Protein AF-A0A957Z2A0-F1 (afdb_monomer_lite)

Secondary structure (DSSP, 8-state):
--HHHHHHHHHHHHHHHHHHHHH--SHHHHHHHHHHHHHHHHHHHHHHHHTT--TTEETTEEHHHHHHHHHHHHHHHHHHS---

Radius of gyration: 13.02 Å; chains: 1; bounding box: 35×20×35 Å

pLDDT: mean 93.73, std 7.29, range [57.84, 98.62]

Sequence (84 aa):
MSPALLLGTLLCIAYASLFHLWRGRSVNDLALYLAASAVGFVLGQSFGALFNIPLFQMGDLHLFVATVGAWLALFATQFLRPIA

Foldseek 3Di:
DDPLVVVLLVLLLVLLVVLCVVPNDDPVSSVVLSVQLNVQLVVQLVVCQVVVPPPPDDPSGPPVSSNVRSVVSNVVVCVVVDDD

Structure (mmCIF, N/CA/C/O backbone):
data_AF-A0A957Z2A0-F1
#
_entry.id   AF-A0A957Z2A0-F1
#
loop_
_atom_site.group_PDB
_atom_site.id
_atom_site.type_symbol
_atom_site.label_atom_id
_atom_site.label_alt_id
_atom_site.label_comp_id
_atom_site.label_asym_id
_atom_site.label_entity_id
_atom_site.label_seq_id
_atom_site.pdbx_PDB_ins_code
_atom_site.Cartn_x
_atom_site.Cartn_y
_atom_site.Cartn_z
_atom_site.occupancy
_atom_site.B_iso_or_equiv
_atom_site.auth_seq_id
_atom_site.auth_comp_id
_atom_site.auth_asym_id
_atom_site.auth_atom_id
_atom_site.pdbx_PDB_model_num
ATOM 1 N N . MET A 1 1 ? 17.742 7.091 -0.020 1.00 74.12 1 MET A N 1
ATOM 2 C CA . MET A 1 1 ? 16.426 6.435 -0.210 1.00 74.12 1 MET A CA 1
ATOM 3 C C . MET A 1 1 ? 16.084 6.570 -1.683 1.00 74.12 1 MET A C 1
ATOM 5 O O . MET A 1 1 ? 16.234 7.676 -2.190 1.00 74.12 1 MET A O 1
ATOM 9 N N . SER A 1 2 ? 15.724 5.496 -2.391 1.00 91.62 2 SER A N 1
ATOM 10 C CA . SER A 1 2 ? 15.338 5.632 -3.803 1.00 91.62 2 SER A CA 1
ATOM 11 C C . SER A 1 2 ? 13.964 6.317 -3.916 1.00 91.62 2 SER A C 1
ATOM 13 O O . SER A 1 2 ? 13.125 6.122 -3.029 1.00 91.62 2 SER A O 1
ATOM 15 N N . PRO A 1 3 ? 13.694 7.095 -4.984 1.00 91.94 3 PRO A N 1
ATOM 16 C CA . PRO A 1 3 ? 12.375 7.693 -5.208 1.00 91.94 3 PRO A CA 1
ATOM 17 C C . PRO A 1 3 ? 11.239 6.659 -5.218 1.00 91.94 3 PRO A C 1
ATOM 19 O O . PRO A 1 3 ? 10.171 6.915 -4.670 1.00 91.94 3 PRO A O 1
ATOM 22 N N . ALA A 1 4 ? 11.496 5.463 -5.760 1.00 91.69 4 ALA A N 1
ATOM 23 C CA . ALA A 1 4 ? 10.544 4.354 -5.770 1.00 91.69 4 ALA A CA 1
ATOM 24 C C . ALA A 1 4 ? 10.192 3.865 -4.356 1.00 91.69 4 ALA A C 1
ATOM 26 O O . ALA A 1 4 ? 9.020 3.648 -4.058 1.00 91.69 4 ALA A O 1
ATOM 27 N N . LEU A 1 5 ? 11.184 3.740 -3.465 1.00 92.00 5 LEU A N 1
ATOM 28 C CA . LEU A 1 5 ? 10.946 3.327 -2.081 1.00 92.00 5 LEU A CA 1
ATOM 29 C C . LEU A 1 5 ? 10.162 4.393 -1.307 1.00 92.00 5 LEU A C 1
ATOM 31 O O . LEU A 1 5 ? 9.261 4.050 -0.543 1.00 92.00 5 LEU A O 1
ATOM 35 N N . LEU A 1 6 ? 10.475 5.676 -1.527 1.00 95.38 6 LEU A N 1
ATOM 36 C CA . LEU A 1 6 ? 9.728 6.783 -0.928 1.00 95.38 6 LEU A CA 1
ATOM 37 C C . LEU A 1 6 ? 8.265 6.765 -1.387 1.00 95.38 6 LEU A C 1
ATOM 39 O O . LEU A 1 6 ? 7.369 6.770 -0.547 1.00 95.38 6 LEU A O 1
ATOM 43 N N . LEU A 1 7 ? 8.025 6.687 -2.699 1.00 95.19 7 LEU A N 1
ATOM 44 C CA . LEU A 1 7 ? 6.675 6.631 -3.257 1.00 95.19 7 LEU A CA 1
ATOM 45 C C . LEU A 1 7 ? 5.908 5.401 -2.753 1.00 95.19 7 LEU A C 1
ATOM 47 O O . LEU A 1 7 ? 4.791 5.547 -2.268 1.00 95.19 7 LEU A O 1
ATOM 51 N N . GLY A 1 8 ? 6.511 4.210 -2.793 1.00 96.12 8 GLY A N 1
ATOM 52 C CA . GLY A 1 8 ? 5.890 2.983 -2.285 1.00 96.12 8 GLY A CA 1
ATOM 53 C C . GLY A 1 8 ? 5.524 3.077 -0.801 1.00 96.12 8 GLY A C 1
ATOM 54 O O . GLY A 1 8 ? 4.422 2.694 -0.409 1.00 96.12 8 GLY A O 1
ATOM 55 N N . THR A 1 9 ? 6.400 3.669 0.016 1.00 96.94 9 THR A N 1
ATOM 56 C CA . THR A 1 9 ? 6.134 3.901 1.445 1.00 96.94 9 THR A CA 1
ATOM 57 C C . THR A 1 9 ? 4.968 4.871 1.646 1.00 96.94 9 THR A C 1
ATOM 59 O O . THR A 1 9 ? 4.054 4.578 2.417 1.00 96.94 9 THR A O 1
ATOM 62 N N . LEU A 1 10 ? 4.956 5.998 0.924 1.00 97.94 10 LEU A N 1
ATOM 63 C CA . LEU A 1 10 ? 3.865 6.976 0.985 1.00 97.94 10 LEU A CA 1
ATOM 64 C C . LEU A 1 10 ? 2.529 6.365 0.556 1.00 97.94 10 LEU A C 1
ATOM 66 O O . LEU A 1 10 ? 1.511 6.631 1.189 1.00 97.94 10 LEU A O 1
ATOM 70 N N . LEU A 1 11 ? 2.532 5.515 -0.471 1.00 98.12 11 LEU A N 1
ATOM 71 C CA . LEU A 1 11 ? 1.336 4.809 -0.923 1.00 98.12 11 LEU A CA 1
ATOM 72 C C . LEU A 1 11 ? 0.838 3.807 0.115 1.00 98.12 11 LEU A C 1
ATOM 74 O O . LEU A 1 11 ? -0.358 3.783 0.385 1.00 98.12 11 LEU A O 1
ATOM 78 N N . CYS A 1 12 ? 1.725 3.037 0.750 1.00 98.44 12 CYS A N 1
ATOM 79 C CA . CYS A 1 12 ? 1.330 2.133 1.833 1.00 98.44 12 CYS A CA 1
ATOM 80 C C . CYS A 1 12 ? 0.670 2.896 2.988 1.00 98.44 12 CYS A C 1
ATOM 82 O O . CYS A 1 12 ? -0.378 2.485 3.486 1.00 98.44 1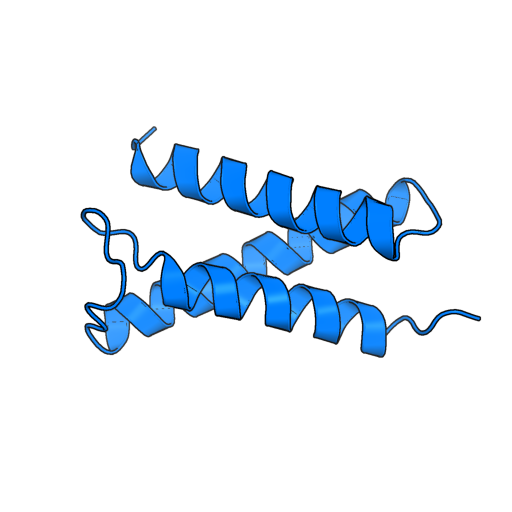2 CYS A O 1
ATOM 84 N N . ILE A 1 13 ? 1.248 4.036 3.379 1.00 98.44 13 ILE A N 1
ATOM 85 C CA . ILE A 1 13 ? 0.675 4.902 4.415 1.00 98.44 13 ILE A CA 1
ATOM 86 C C . ILE A 1 13 ? -0.678 5.455 3.964 1.00 98.44 13 ILE A C 1
ATOM 88 O O . ILE A 1 13 ? -1.642 5.385 4.725 1.00 98.44 13 ILE A O 1
ATOM 92 N N . ALA A 1 14 ? -0.773 5.971 2.739 1.00 98.56 14 ALA A N 1
ATOM 93 C CA . ALA A 1 14 ? -2.008 6.521 2.194 1.00 98.56 14 ALA A CA 1
ATOM 94 C C . ALA A 1 14 ? -3.123 5.467 2.133 1.00 98.56 14 ALA A C 1
ATOM 96 O O . ALA A 1 14 ? -4.221 5.724 2.618 1.00 98.56 14 ALA A O 1
ATOM 97 N N . TYR A 1 15 ? -2.852 4.271 1.605 1.00 98.50 15 TYR A N 1
ATOM 98 C CA . TYR A 1 15 ? -3.837 3.192 1.506 1.00 98.50 15 TYR A CA 1
ATOM 99 C C . TYR A 1 15 ? -4.289 2.700 2.877 1.00 98.50 15 TYR A C 1
ATOM 101 O O . TYR A 1 15 ? -5.492 2.623 3.121 1.00 98.50 15 TYR A O 1
ATOM 109 N N . ALA A 1 16 ? -3.356 2.439 3.797 1.00 98.06 16 ALA A N 1
ATOM 110 C CA . ALA A 1 16 ? -3.694 2.047 5.162 1.00 98.06 16 ALA A CA 1
ATOM 111 C C . ALA A 1 16 ? -4.511 3.125 5.884 1.00 98.06 16 ALA A C 1
ATOM 113 O O . ALA A 1 16 ? -5.481 2.801 6.562 1.00 98.06 16 ALA A O 1
ATOM 114 N N . SER A 1 17 ? -4.158 4.402 5.710 1.00 97.94 17 SER A N 1
ATOM 115 C CA . SER A 1 17 ? -4.867 5.525 6.335 1.00 97.94 17 SER A CA 1
ATOM 116 C C . SER A 1 17 ? -6.267 5.700 5.750 1.00 97.94 17 SER A C 1
ATOM 118 O O . SER A 1 17 ? -7.224 5.844 6.502 1.00 97.94 17 SER A O 1
ATOM 120 N N . LEU A 1 18 ? -6.417 5.626 4.424 1.00 98.06 18 LEU A N 1
ATOM 121 C CA . LEU A 1 18 ? -7.720 5.664 3.752 1.00 98.06 18 LEU A CA 1
ATOM 122 C C . LEU A 1 18 ? -8.609 4.500 4.197 1.00 98.06 18 LEU A C 1
ATOM 124 O O . LEU A 1 18 ? -9.784 4.694 4.504 1.00 98.06 18 LEU A O 1
ATOM 128 N N . PHE A 1 19 ? -8.044 3.296 4.280 1.00 96.75 19 PHE A N 1
ATOM 129 C CA . PHE A 1 19 ? -8.769 2.123 4.749 1.00 96.75 19 PHE A CA 1
ATOM 130 C C . PHE A 1 19 ? -9.146 2.242 6.229 1.00 96.75 19 PHE A C 1
ATOM 132 O O . PHE A 1 19 ? -10.272 1.924 6.604 1.00 96.75 19 PHE A O 1
ATOM 139 N N . HIS A 1 20 ? -8.241 2.764 7.059 1.00 95.88 20 HIS A N 1
ATOM 140 C CA . HIS A 1 20 ? -8.497 3.042 8.467 1.00 95.88 20 HIS A CA 1
ATOM 141 C C . HIS A 1 20 ? -9.620 4.070 8.652 1.00 95.88 20 HIS A C 1
ATOM 143 O O . HIS A 1 20 ? -10.514 3.841 9.457 1.00 95.88 20 HIS A O 1
ATOM 149 N N . LEU A 1 21 ? -9.640 5.154 7.872 1.00 95.81 21 LEU A N 1
ATOM 150 C CA . LEU A 1 21 ? -10.728 6.139 7.910 1.00 95.81 21 LEU A CA 1
ATOM 151 C C . LEU A 1 21 ? -12.075 5.540 7.489 1.00 95.81 21 LEU A C 1
ATOM 153 O O . LEU A 1 21 ? -13.118 5.966 7.975 1.00 95.81 21 LEU A O 1
ATOM 157 N N . TRP A 1 22 ? -12.062 4.554 6.590 1.00 94.81 22 TRP A N 1
ATOM 158 C CA . TRP A 1 22 ? -13.283 3.919 6.104 1.00 94.81 22 TRP A CA 1
ATOM 159 C C . TRP A 1 22 ? -13.802 2.789 7.009 1.00 94.81 22 TRP A C 1
ATOM 161 O O . TRP A 1 22 ? -15.014 2.605 7.127 1.00 94.81 22 TRP A O 1
ATOM 171 N N . ARG A 1 23 ? -12.911 1.996 7.619 1.00 92.56 23 ARG A N 1
ATOM 172 C CA . ARG A 1 23 ? -13.254 0.738 8.321 1.00 92.56 23 ARG A CA 1
ATOM 173 C C . ARG A 1 23 ? -12.644 0.581 9.714 1.00 92.56 23 ARG A C 1
ATOM 175 O O . ARG A 1 23 ? -13.038 -0.339 10.431 1.00 92.56 23 ARG A O 1
ATOM 182 N N . GLY A 1 24 ? -11.684 1.422 10.080 1.00 87.31 24 GLY A N 1
ATOM 183 C CA . GLY A 1 24 ? -10.980 1.361 11.355 1.00 87.31 24 GLY A CA 1
ATOM 184 C C . GLY A 1 24 ? -11.848 1.772 12.537 1.00 87.31 24 GLY A C 1
ATOM 185 O O . GLY A 1 24 ? -12.781 2.563 12.403 1.00 87.31 24 GLY A O 1
ATOM 186 N N . ARG A 1 25 ? -11.541 1.215 13.710 1.00 88.06 25 ARG A N 1
ATOM 187 C CA . ARG A 1 25 ? -12.330 1.398 14.940 1.00 88.06 25 ARG A CA 1
ATOM 188 C C . ARG A 1 25 ? -11.510 1.995 16.074 1.00 88.06 25 ARG A C 1
ATOM 190 O O . ARG A 1 25 ? -12.048 2.673 16.942 1.00 88.06 25 ARG A O 1
ATOM 197 N N . SER A 1 26 ? -10.214 1.7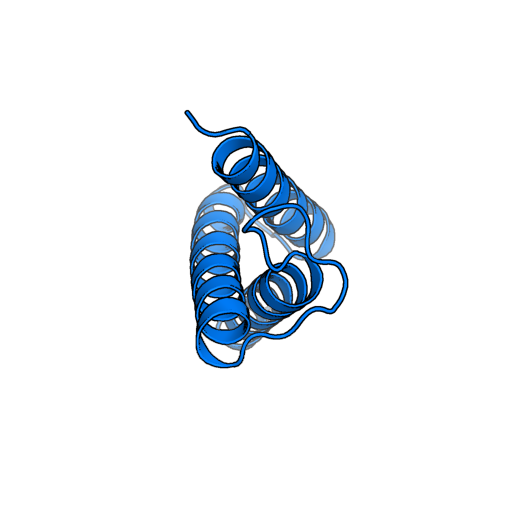13 16.085 1.00 89.69 26 SER A N 1
ATOM 198 C CA . SER A 1 26 ? -9.270 2.153 17.103 1.00 89.69 26 SER A CA 1
ATOM 199 C C . SER A 1 26 ? -7.946 2.555 16.471 1.00 89.69 26 SER A C 1
ATOM 201 O O . SER A 1 26 ? -7.561 2.022 15.435 1.00 89.69 26 SER A O 1
ATOM 203 N N . VAL A 1 27 ? -7.188 3.431 17.130 1.00 88.94 27 VAL A N 1
ATOM 204 C CA . VAL A 1 27 ? -5.850 3.841 16.660 1.00 88.94 27 VAL A CA 1
ATOM 205 C C . VAL A 1 27 ? -4.920 2.635 16.449 1.00 88.94 27 VAL A C 1
ATOM 207 O O . VAL A 1 27 ? -4.081 2.648 15.552 1.00 88.94 27 VAL A O 1
ATOM 210 N N . ASN A 1 28 ? -5.111 1.550 17.206 1.00 89.62 28 ASN A N 1
ATOM 211 C CA . ASN A 1 28 ? -4.347 0.311 17.047 1.00 89.62 28 ASN A CA 1
ATOM 212 C C . ASN A 1 28 ? -4.598 -0.380 15.695 1.00 89.62 28 ASN A C 1
ATOM 214 O O . ASN A 1 28 ? -3.707 -1.062 15.185 1.00 89.62 28 ASN A O 1
ATOM 218 N N . ASP A 1 29 ? -5.769 -0.180 15.084 1.00 92.50 29 ASP A N 1
ATOM 219 C CA . ASP A 1 29 ? -6.073 -0.733 13.762 1.00 92.50 29 ASP A CA 1
ATOM 220 C C . ASP A 1 29 ? -5.226 -0.069 12.675 1.00 92.50 29 ASP A C 1
ATOM 222 O O . ASP A 1 29 ? -4.898 -0.712 11.683 1.00 92.50 29 ASP A O 1
ATOM 226 N N . LEU A 1 30 ? -4.812 1.191 12.867 1.00 94.75 30 LEU A N 1
ATOM 227 C CA . LEU A 1 30 ? -3.949 1.877 11.908 1.00 94.75 30 LEU A CA 1
ATOM 228 C C . LEU A 1 30 ? -2.600 1.163 11.773 1.00 94.75 30 LEU A C 1
ATOM 230 O O . LEU A 1 30 ? -2.140 0.940 10.657 1.00 94.75 30 LEU A O 1
ATOM 234 N N . ALA A 1 31 ? -1.988 0.759 12.889 1.00 95.44 31 ALA A N 1
ATOM 235 C CA . ALA A 1 31 ? -0.725 0.022 12.865 1.00 95.44 31 ALA A CA 1
ATOM 236 C C . ALA A 1 31 ? -0.874 -1.332 12.151 1.00 95.44 31 ALA A C 1
ATOM 238 O O . ALA A 1 31 ? -0.023 -1.711 11.344 1.00 95.44 31 ALA A O 1
ATOM 239 N N . LEU A 1 32 ? -1.985 -2.033 12.399 1.00 95.31 32 LEU A N 1
ATOM 240 C CA . LEU A 1 32 ? -2.294 -3.295 11.732 1.00 95.31 32 LEU A CA 1
ATOM 241 C C . LEU A 1 32 ? -2.493 -3.106 10.220 1.00 95.31 32 LEU A C 1
ATOM 243 O O . LEU A 1 32 ? -1.924 -3.857 9.429 1.00 95.31 32 LEU A O 1
ATOM 247 N N . TYR A 1 33 ? -3.256 -2.094 9.805 1.00 96.75 33 TYR A N 1
ATOM 248 C CA . TYR A 1 33 ? -3.483 -1.802 8.390 1.00 96.75 33 TYR A CA 1
ATOM 249 C C . TYR A 1 33 ? -2.223 -1.2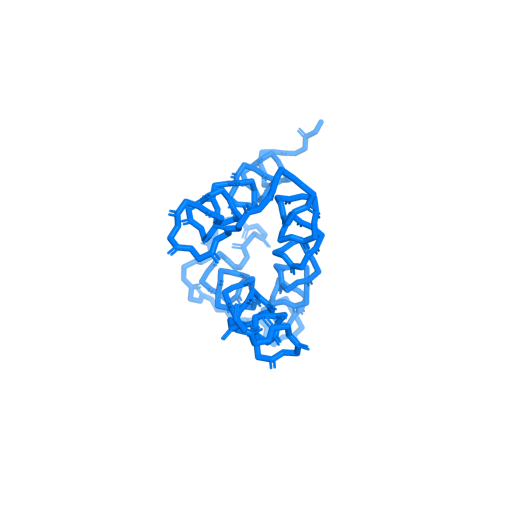94 7.685 1.00 96.75 33 TYR A C 1
ATOM 251 O O . TYR A 1 33 ? -2.008 -1.638 6.526 1.00 96.75 33 TYR A O 1
ATOM 259 N N . LEU A 1 34 ? -1.351 -0.545 8.366 1.00 97.88 34 LEU A N 1
ATOM 260 C CA . LEU A 1 34 ? -0.039 -0.164 7.833 1.00 97.88 34 LEU A CA 1
ATOM 261 C C . LEU A 1 34 ? 0.811 -1.400 7.538 1.00 97.88 34 LEU A C 1
ATOM 263 O O . LEU A 1 34 ? 1.347 -1.524 6.436 1.00 97.88 34 LEU A O 1
ATOM 267 N N . ALA A 1 35 ? 0.883 -2.337 8.488 1.00 97.56 35 ALA A N 1
ATOM 268 C CA . ALA A 1 35 ? 1.601 -3.592 8.298 1.00 97.56 35 ALA A CA 1
ATOM 269 C C . ALA A 1 35 ? 0.995 -4.421 7.154 1.00 97.56 35 ALA A C 1
ATOM 271 O O . ALA A 1 35 ? 1.720 -4.870 6.267 1.00 97.56 35 ALA A O 1
ATOM 272 N N . ALA A 1 36 ? -0.332 -4.570 7.124 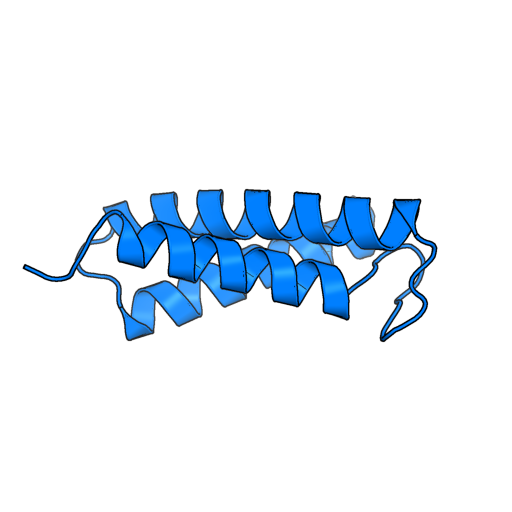1.00 97.94 36 ALA A N 1
ATOM 273 C CA . ALA A 1 36 ? -1.030 -5.310 6.076 1.00 97.94 36 ALA A CA 1
ATOM 274 C C . ALA A 1 36 ? -0.826 -4.688 4.686 1.00 97.94 36 ALA A C 1
ATOM 276 O O . ALA A 1 36 ? -0.483 -5.398 3.741 1.00 97.94 36 ALA A O 1
ATOM 277 N N . SER A 1 37 ? -0.971 -3.364 4.564 1.00 98.56 37 SER A N 1
ATOM 278 C CA . SER A 1 37 ? -0.730 -2.649 3.311 1.00 98.56 37 SER A CA 1
ATOM 279 C C . SER A 1 37 ? 0.712 -2.820 2.846 1.00 98.56 37 SER A C 1
ATOM 281 O O . SER A 1 37 ? 0.924 -3.060 1.662 1.00 98.56 37 SER A O 1
ATOM 283 N N . ALA A 1 38 ? 1.697 -2.719 3.744 1.00 98.50 38 ALA A N 1
ATOM 284 C CA . ALA A 1 38 ? 3.103 -2.894 3.392 1.00 98.50 38 ALA A CA 1
ATOM 285 C C . ALA A 1 38 ? 3.396 -4.321 2.904 1.00 98.50 38 ALA A C 1
ATOM 287 O O . ALA A 1 38 ? 4.021 -4.495 1.858 1.00 98.50 38 ALA A O 1
ATOM 288 N N . VAL A 1 39 ? 2.898 -5.342 3.611 1.00 98.44 39 VAL A N 1
ATOM 289 C CA . VAL A 1 39 ? 3.054 -6.751 3.211 1.00 98.44 39 VAL A CA 1
ATOM 290 C C . VAL A 1 39 ? 2.409 -7.001 1.848 1.00 98.44 39 VAL A C 1
ATOM 292 O O . VAL A 1 39 ? 3.063 -7.531 0.951 1.00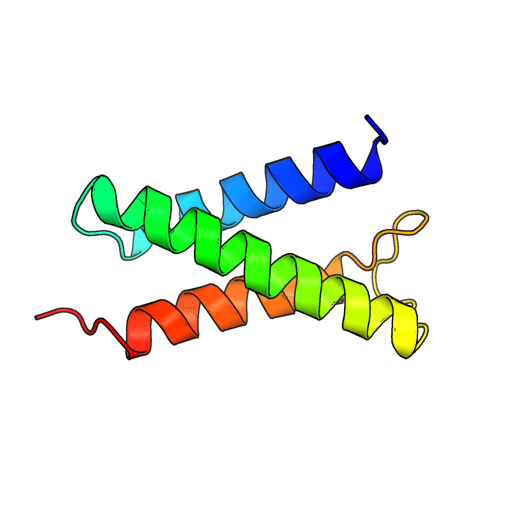 98.44 39 VAL A O 1
ATOM 295 N N . GLY A 1 40 ? 1.158 -6.578 1.660 1.00 98.44 40 GLY A N 1
ATOM 296 C CA . GLY A 1 40 ? 0.461 -6.727 0.384 1.00 98.44 40 GLY A CA 1
ATOM 297 C C . GLY A 1 40 ? 1.159 -5.995 -0.763 1.00 98.44 40 GLY A C 1
ATOM 298 O O . GLY A 1 40 ? 1.283 -6.546 -1.856 1.00 98.44 40 GLY A O 1
ATOM 299 N N . PHE A 1 41 ? 1.671 -4.787 -0.508 1.00 98.56 41 PHE A N 1
ATOM 300 C CA . PHE A 1 41 ? 2.404 -4.001 -1.498 1.00 98.56 41 PHE A CA 1
ATOM 301 C C . PHE A 1 41 ? 3.699 -4.687 -1.924 1.00 98.56 41 PHE A C 1
ATOM 303 O O . PHE A 1 41 ? 3.961 -4.802 -3.119 1.00 98.56 41 PHE A O 1
ATOM 310 N N . VAL A 1 42 ? 4.494 -5.178 -0.967 1.00 98.25 42 VAL A N 1
ATOM 311 C CA . VAL A 1 42 ? 5.741 -5.903 -1.254 1.00 98.25 42 VAL A CA 1
ATOM 312 C C . VAL A 1 42 ? 5.455 -7.172 -2.051 1.00 98.25 42 VAL A C 1
ATOM 314 O O . VAL A 1 42 ? 6.113 -7.405 -3.060 1.00 98.25 42 VAL A O 1
ATOM 317 N N . LEU A 1 43 ? 4.441 -7.954 -1.667 1.00 98.38 43 LEU A N 1
ATOM 318 C CA . LEU A 1 43 ? 4.058 -9.159 -2.410 1.00 98.38 43 LEU A CA 1
ATOM 319 C C . LEU A 1 43 ? 3.614 -8.833 -3.842 1.00 98.38 43 LEU A C 1
ATOM 321 O O . LEU A 1 43 ? 4.056 -9.491 -4.783 1.00 98.38 43 LEU A O 1
ATOM 325 N N . GLY A 1 44 ? 2.790 -7.798 -4.025 1.00 97.94 44 GLY A N 1
ATOM 326 C CA . GLY A 1 44 ? 2.365 -7.349 -5.352 1.00 97.94 44 GLY A CA 1
ATOM 327 C C . GLY A 1 44 ? 3.527 -6.819 -6.198 1.00 97.94 44 GLY A C 1
ATOM 328 O O . GLY A 1 44 ? 3.641 -7.161 -7.373 1.00 97.94 44 GLY A O 1
ATOM 329 N N . GLN A 1 45 ? 4.439 -6.052 -5.599 1.00 97.50 45 GLN A N 1
ATOM 330 C CA . GLN A 1 45 ? 5.654 -5.566 -6.252 1.00 97.50 45 GLN A CA 1
ATOM 331 C C . GLN A 1 45 ? 6.558 -6.726 -6.693 1.00 97.50 45 GLN A C 1
ATOM 333 O O . GLN A 1 45 ? 7.015 -6.747 -7.835 1.00 97.50 45 GLN A O 1
ATOM 338 N N . SER A 1 46 ? 6.797 -7.708 -5.817 1.00 97.56 46 SER A N 1
ATOM 339 C CA . SER A 1 46 ? 7.589 -8.900 -6.136 1.00 97.56 46 SER A CA 1
ATOM 340 C C . SER A 1 46 ? 6.938 -9.743 -7.230 1.00 97.56 46 SER A C 1
ATOM 342 O O . SER A 1 46 ? 7.639 -10.234 -8.110 1.00 97.56 46 SER A O 1
ATOM 344 N N . PHE A 1 47 ? 5.610 -9.876 -7.217 1.00 97.81 47 PHE A N 1
ATOM 345 C CA . PHE A 1 47 ? 4.870 -10.549 -8.282 1.00 97.81 47 PHE A CA 1
ATOM 346 C C . PHE A 1 47 ? 5.024 -9.807 -9.617 1.00 97.81 47 PHE A C 1
ATOM 348 O O . PHE A 1 47 ? 5.374 -10.416 -10.625 1.00 97.81 47 PHE A O 1
ATOM 355 N N . GLY A 1 48 ? 4.842 -8.484 -9.624 1.00 96.81 48 GLY A N 1
ATOM 356 C CA . GLY A 1 48 ? 5.051 -7.656 -10.813 1.00 96.81 48 GLY A CA 1
ATOM 357 C C . GLY A 1 48 ? 6.453 -7.815 -11.402 1.00 96.81 48 GLY A C 1
ATOM 358 O O . GLY A 1 48 ? 6.578 -8.013 -12.610 1.00 96.81 48 GLY A O 1
ATOM 359 N N . ALA A 1 49 ? 7.477 -7.825 -10.545 1.00 95.81 49 ALA A N 1
ATOM 360 C CA . ALA A 1 49 ? 8.869 -8.009 -10.948 1.00 95.81 49 ALA A CA 1
ATOM 361 C C . ALA A 1 49 ? 9.146 -9.421 -11.488 1.00 95.81 49 ALA A C 1
ATOM 363 O O . ALA A 1 49 ? 9.772 -9.568 -12.534 1.00 95.81 49 ALA A O 1
ATOM 364 N N . LEU A 1 50 ? 8.647 -10.464 -10.817 1.00 97.44 50 LEU A N 1
ATOM 365 C CA . LEU A 1 50 ? 8.876 -11.854 -11.222 1.00 97.44 50 LEU A CA 1
ATOM 366 C C . LEU A 1 50 ? 8.239 -12.174 -12.582 1.00 97.44 50 LEU A C 1
ATOM 368 O O . LEU A 1 50 ? 8.829 -12.884 -13.394 1.00 97.44 50 LEU A O 1
ATOM 372 N N . PHE A 1 51 ? 7.046 -11.635 -12.834 1.00 96.50 51 PHE A N 1
ATOM 373 C CA . PHE A 1 51 ? 6.295 -11.860 -14.070 1.00 96.50 51 PHE A CA 1
ATOM 374 C C . PHE A 1 51 ? 6.496 -10.752 -15.117 1.00 96.50 51 PHE A C 1
ATOM 376 O O . PHE A 1 51 ? 5.844 -10.788 -16.159 1.00 96.50 51 PHE A O 1
ATOM 383 N N . ASN A 1 52 ? 7.393 -9.789 -14.865 1.00 93.81 52 ASN A N 1
ATOM 384 C CA . ASN A 1 52 ? 7.665 -8.633 -15.728 1.00 93.81 52 ASN A CA 1
ATOM 385 C C . ASN A 1 52 ? 6.390 -7.914 -16.200 1.00 93.81 52 ASN A C 1
ATOM 387 O O . ASN A 1 52 ? 6.231 -7.618 -17.382 1.00 93.81 52 ASN A O 1
ATOM 391 N N . ILE A 1 53 ? 5.453 -7.659 -15.286 1.00 93.94 53 ILE A N 1
ATOM 392 C CA . ILE A 1 53 ? 4.158 -7.056 -15.623 1.00 93.94 53 ILE A CA 1
ATOM 393 C C . ILE A 1 53 ? 4.359 -5.552 -15.875 1.00 93.94 53 ILE A C 1
ATOM 395 O O . ILE A 1 53 ? 4.605 -4.821 -14.913 1.00 93.94 53 ILE A O 1
ATOM 399 N N . PRO A 1 54 ? 4.195 -5.047 -17.115 1.00 90.88 54 PRO A N 1
ATOM 400 C CA . PRO A 1 54 ? 4.538 -3.660 -17.450 1.00 90.88 54 PRO A CA 1
ATOM 401 C C . PRO A 1 54 ? 3.428 -2.652 -17.101 1.00 90.88 54 PRO A C 1
ATOM 403 O O . PRO A 1 54 ? 3.536 -1.459 -17.384 1.00 90.88 54 PRO A O 1
ATOM 406 N N . LEU A 1 55 ? 2.316 -3.117 -16.524 1.00 91.94 55 LEU A N 1
ATOM 407 C CA . LEU A 1 55 ? 1.121 -2.308 -16.304 1.00 91.94 55 LEU A CA 1
ATOM 408 C C . LEU A 1 55 ? 1.356 -1.241 -15.220 1.00 91.94 55 LEU A C 1
ATOM 410 O O . LEU A 1 55 ? 1.566 -1.568 -14.053 1.00 91.94 55 LEU A O 1
ATOM 414 N N . PHE A 1 56 ? 1.290 0.036 -15.619 1.00 88.81 56 PHE A N 1
ATOM 415 C CA . PHE A 1 56 ? 1.629 1.208 -14.794 1.00 88.81 56 PHE A CA 1
ATOM 416 C C . PHE A 1 56 ? 2.968 1.063 -14.058 1.00 88.81 56 PHE A C 1
ATOM 418 O O . PHE A 1 56 ? 3.075 1.325 -12.863 1.00 88.81 56 PHE A O 1
ATOM 425 N N . GLN A 1 57 ? 4.005 0.637 -14.769 1.00 89.69 57 GLN A N 1
ATOM 426 C CA . GLN A 1 57 ? 5.345 0.577 -14.211 1.00 89.69 57 GLN A CA 1
ATOM 427 C C . GLN A 1 57 ? 5.999 1.974 -14.203 1.00 89.69 57 GLN A C 1
ATOM 429 O O . GLN A 1 57 ? 6.017 2.668 -15.219 1.00 89.69 57 GLN A O 1
ATOM 434 N N . MET A 1 58 ? 6.538 2.395 -13.057 1.00 88.06 58 MET A N 1
ATOM 435 C CA . MET A 1 58 ? 7.317 3.632 -12.908 1.00 88.06 58 MET A CA 1
ATOM 436 C C . MET A 1 58 ? 8.744 3.292 -12.479 1.00 88.06 58 MET A C 1
ATOM 438 O O . MET A 1 58 ? 9.002 3.019 -11.305 1.00 88.06 58 MET A O 1
ATOM 442 N N . GLY A 1 59 ? 9.676 3.299 -13.435 1.00 88.38 59 GLY A N 1
ATOM 443 C CA . GLY A 1 59 ? 11.017 2.753 -13.214 1.00 88.38 59 GLY A CA 1
ATOM 444 C C . GLY A 1 59 ? 10.921 1.272 -12.848 1.00 88.38 59 GLY A C 1
ATOM 445 O O . GLY A 1 59 ? 10.315 0.497 -13.580 1.00 88.38 59 GLY A O 1
ATOM 446 N N . ASP A 1 60 ? 11.438 0.896 -11.683 1.00 89.62 60 ASP A N 1
ATOM 447 C CA . ASP A 1 60 ? 11.353 -0.483 -11.183 1.00 89.62 60 ASP A CA 1
ATOM 448 C C . ASP A 1 60 ? 10.077 -0.755 -10.367 1.00 89.62 60 ASP A C 1
ATOM 450 O O . ASP A 1 60 ? 9.860 -1.867 -9.889 1.00 89.62 60 ASP A O 1
ATOM 454 N N . LEU A 1 61 ? 9.224 0.252 -10.154 1.00 93.88 61 LEU A N 1
ATOM 455 C CA . LEU A 1 61 ? 8.020 0.119 -9.338 1.00 93.88 61 LEU A CA 1
ATOM 456 C C . LEU A 1 61 ? 6.841 -0.376 -10.186 1.00 93.88 61 LEU A C 1
ATOM 458 O O . LEU A 1 61 ? 6.318 0.364 -11.020 1.00 93.88 61 LEU A O 1
ATOM 462 N N . HIS A 1 62 ? 6.370 -1.594 -9.926 1.00 96.62 62 HIS A N 1
ATOM 463 C CA . HIS A 1 62 ? 5.172 -2.191 -10.522 1.00 96.62 62 HIS A CA 1
ATOM 464 C C . HIS A 1 62 ? 3.918 -1.681 -9.800 1.00 96.62 62 HIS A C 1
ATOM 466 O O . HIS A 1 62 ? 3.238 -2.421 -9.083 1.00 96.62 62 HIS A O 1
ATOM 472 N N . LEU A 1 63 ? 3.632 -0.387 -9.978 1.00 95.88 63 LEU A N 1
ATOM 473 C CA . LEU A 1 63 ? 2.667 0.368 -9.179 1.00 95.88 63 LEU A CA 1
ATOM 474 C C . LEU A 1 63 ? 1.290 -0.295 -9.131 1.00 95.88 63 LEU A C 1
ATOM 476 O O . LEU A 1 63 ? 0.749 -0.485 -8.048 1.00 95.88 63 LEU A O 1
ATOM 480 N N . PHE A 1 64 ? 0.736 -0.686 -10.281 1.00 96.19 64 PHE A N 1
ATOM 481 C CA . PHE A 1 64 ? -0.607 -1.267 -10.331 1.00 96.19 64 PHE A CA 1
ATOM 482 C C . PHE A 1 64 ? -0.714 -2.552 -9.507 1.00 96.19 64 PHE A C 1
ATOM 484 O O . PHE A 1 64 ? -1.600 -2.684 -8.664 1.00 96.19 64 PHE A O 1
ATOM 491 N N . VAL A 1 65 ? 0.204 -3.494 -9.727 1.00 97.44 65 VAL A N 1
ATOM 492 C CA . VAL A 1 65 ? 0.176 -4.805 -9.067 1.00 97.44 65 VAL A CA 1
ATOM 493 C C . VAL A 1 65 ? 0.463 -4.661 -7.572 1.00 97.44 65 VAL A C 1
ATOM 495 O O . VAL A 1 65 ? -0.207 -5.292 -6.755 1.00 97.44 65 VAL A O 1
ATOM 498 N N . ALA A 1 66 ? 1.400 -3.786 -7.200 1.00 97.75 66 ALA A N 1
ATOM 499 C CA . ALA A 1 66 ? 1.699 -3.475 -5.808 1.00 97.75 66 ALA A CA 1
ATOM 500 C C . ALA A 1 66 ? 0.488 -2.852 -5.089 1.00 97.75 66 ALA A C 1
ATOM 502 O O . ALA A 1 66 ? 0.129 -3.281 -3.991 1.00 97.75 66 ALA A O 1
ATOM 503 N N . THR A 1 67 ? -0.210 -1.909 -5.729 1.00 98.06 67 THR A N 1
ATOM 504 C CA . THR A 1 67 ? -1.461 -1.339 -5.211 1.00 98.06 67 THR A CA 1
ATOM 505 C C . THR A 1 67 ? -2.525 -2.417 -5.026 1.00 98.06 67 THR A C 1
ATOM 507 O O . THR A 1 67 ? -3.104 -2.513 -3.945 1.00 98.06 67 THR A O 1
ATOM 510 N N . VAL A 1 68 ? -2.766 -3.263 -6.030 1.00 98.25 68 VAL A N 1
ATOM 511 C CA . VAL A 1 68 ? -3.742 -4.361 -5.920 1.00 98.25 68 VAL A CA 1
ATOM 512 C C . VAL A 1 68 ? -3.393 -5.288 -4.753 1.00 98.25 68 VAL A C 1
ATOM 514 O O . VAL A 1 68 ? -4.264 -5.589 -3.937 1.00 98.25 68 VAL A O 1
ATOM 517 N N . GLY A 1 69 ? -2.123 -5.6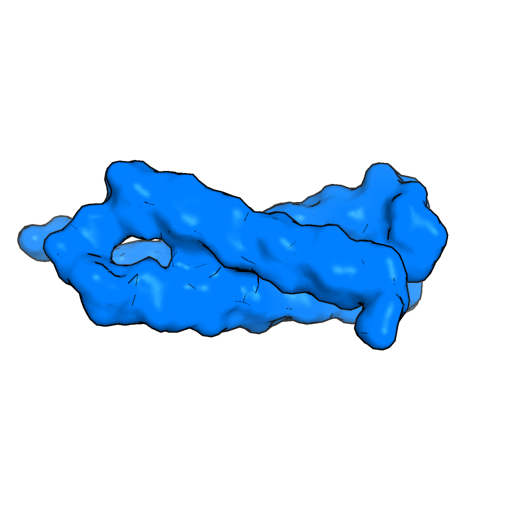78 -4.614 1.00 98.38 69 GLY A N 1
ATOM 518 C CA . GLY A 1 69 ? -1.655 -6.500 -3.497 1.00 98.38 69 GLY A CA 1
ATOM 519 C C . GLY A 1 69 ? -1.901 -5.851 -2.131 1.00 98.38 69 GLY A C 1
ATOM 520 O O . GLY A 1 69 ? -2.401 -6.510 -1.217 1.00 98.38 69 GLY A O 1
ATOM 521 N N . ALA A 1 70 ? -1.621 -4.551 -1.996 1.00 98.62 70 ALA A N 1
ATOM 522 C CA . ALA A 1 70 ? -1.863 -3.796 -0.766 1.00 98.62 70 ALA A CA 1
ATOM 523 C C . ALA A 1 70 ? -3.346 -3.796 -0.369 1.00 98.62 70 ALA A C 1
ATOM 525 O O . ALA A 1 70 ? -3.688 -4.136 0.765 1.00 98.62 70 ALA A O 1
ATOM 526 N N . TRP A 1 71 ? -4.238 -3.468 -1.308 1.00 98.44 71 TRP A N 1
ATOM 527 C CA . TRP A 1 71 ? -5.678 -3.443 -1.048 1.00 98.44 71 TRP A CA 1
ATOM 528 C C . TRP A 1 71 ? -6.230 -4.835 -0.734 1.00 98.44 71 TRP A C 1
ATOM 530 O O . TRP A 1 71 ? -7.017 -4.971 0.202 1.00 98.44 71 TRP A O 1
ATOM 540 N N . LEU A 1 72 ? -5.783 -5.880 -1.438 1.00 98.31 72 LEU A N 1
ATOM 541 C CA . LEU A 1 72 ? -6.165 -7.261 -1.124 1.00 98.31 72 LEU A CA 1
ATOM 542 C C . LEU A 1 72 ? -5.780 -7.652 0.307 1.00 98.31 72 LEU A C 1
ATOM 544 O O . LEU A 1 72 ? -6.605 -8.221 1.020 1.00 98.31 72 LEU A O 1
ATOM 548 N N . ALA A 1 73 ? -4.570 -7.308 0.755 1.00 98.06 73 ALA A N 1
ATOM 549 C CA . ALA A 1 73 ? -4.130 -7.587 2.121 1.00 98.06 73 ALA A CA 1
ATOM 550 C C . ALA A 1 73 ? -4.937 -6.805 3.174 1.00 98.06 73 ALA A C 1
ATOM 552 O O . ALA A 1 73 ? -5.289 -7.360 4.219 1.00 98.06 73 ALA A O 1
ATOM 553 N N . LEU A 1 74 ? -5.282 -5.543 2.898 1.00 97.75 74 LEU A N 1
ATOM 554 C CA . LEU A 1 74 ? -6.148 -4.735 3.766 1.00 97.75 74 LEU A CA 1
ATOM 555 C C . LEU A 1 74 ? -7.541 -5.357 3.916 1.00 97.75 74 LEU A C 1
ATOM 557 O O . LEU A 1 74 ? -8.014 -5.562 5.036 1.00 97.75 74 LEU A O 1
ATOM 561 N N . PHE A 1 75 ? -8.172 -5.728 2.800 1.00 96.75 75 PHE A N 1
ATOM 562 C CA . PHE A 1 75 ? -9.464 -6.408 2.827 1.00 96.75 75 PHE A CA 1
ATOM 563 C C . PHE A 1 75 ? -9.379 -7.757 3.543 1.00 96.75 75 PHE A C 1
ATOM 565 O O . PHE A 1 75 ? -10.205 -8.021 4.413 1.00 96.75 75 PHE A O 1
ATOM 572 N N . ALA A 1 76 ? -8.365 -8.577 3.255 1.00 96.12 76 ALA A N 1
ATOM 573 C CA . ALA A 1 76 ? -8.140 -9.850 3.943 1.00 96.12 76 ALA A CA 1
ATOM 574 C C . ALA A 1 76 ? -8.026 -9.666 5.464 1.00 96.12 76 ALA A C 1
ATOM 576 O O . ALA A 1 76 ? -8.665 -10.386 6.230 1.00 96.12 76 ALA A O 1
ATOM 577 N N . THR A 1 77 ? -7.286 -8.648 5.905 1.00 95.19 77 THR A N 1
ATOM 578 C CA . THR A 1 77 ? -7.148 -8.302 7.328 1.00 95.19 77 THR A CA 1
ATOM 579 C C . THR A 1 77 ? -8.497 -7.954 7.956 1.00 95.19 77 THR A C 1
ATOM 581 O O . THR A 1 77 ? -8.799 -8.404 9.061 1.00 95.19 77 THR A O 1
ATOM 584 N N . GLN A 1 78 ? -9.339 -7.208 7.238 1.00 92.00 78 GLN A N 1
ATOM 585 C CA . GLN A 1 78 ? -10.691 -6.879 7.689 1.00 92.00 78 GLN A CA 1
ATOM 586 C C . GLN A 1 78 ? -11.609 -8.102 7.759 1.00 92.00 78 GLN A C 1
ATOM 588 O O . GLN A 1 78 ? -12.416 -8.206 8.677 1.00 92.00 78 GLN A O 1
ATOM 593 N N . PHE A 1 79 ? -11.497 -9.042 6.820 1.00 89.88 79 PHE A N 1
ATOM 594 C CA . PHE A 1 79 ? -12.274 -10.282 6.873 1.00 89.88 79 PHE A CA 1
ATOM 595 C C . PHE A 1 79 ? -11.910 -11.138 8.092 1.00 89.88 79 PHE A C 1
ATOM 597 O O . PHE A 1 79 ? -12.790 -11.757 8.682 1.00 89.88 79 PHE A O 1
ATOM 604 N N . LEU A 1 80 ? -10.636 -11.144 8.497 1.00 88.56 80 LEU A N 1
ATOM 605 C CA . LEU A 1 80 ? -10.167 -11.853 9.695 1.00 88.56 80 LEU A CA 1
ATOM 606 C C . LEU A 1 80 ? -10.554 -11.146 11.003 1.00 88.56 80 LEU A C 1
ATOM 608 O O . LEU A 1 80 ? -10.604 -11.779 12.057 1.00 88.56 80 LEU A O 1
ATOM 612 N N . ARG A 1 81 ? -10.832 -9.841 10.946 1.00 83.94 81 ARG A N 1
ATOM 613 C CA . ARG A 1 81 ? -11.326 -9.032 12.067 1.00 83.94 81 ARG A CA 1
ATOM 614 C C . ARG A 1 81 ? -12.665 -8.380 11.707 1.00 83.94 81 ARG A C 1
ATOM 616 O O . ARG A 1 81 ? -12.715 -7.162 11.512 1.00 83.94 81 ARG A O 1
ATOM 623 N N . PRO A 1 82 ? -13.749 -9.172 11.598 1.00 68.94 82 PRO A N 1
ATOM 624 C CA . PRO A 1 82 ? -15.048 -8.648 11.208 1.00 68.94 82 PRO A CA 1
ATOM 625 C C . PRO A 1 82 ? -15.564 -7.623 12.224 1.00 68.94 82 PRO A C 1
ATOM 627 O O . PRO A 1 82 ? -15.264 -7.670 13.417 1.00 68.94 82 PRO A O 1
ATOM 630 N N . ILE A 1 83 ? -16.351 -6.675 11.719 1.00 62.38 83 ILE A N 1
ATOM 631 C CA . ILE A 1 83 ? -16.982 -5.608 12.494 1.00 62.38 83 ILE A CA 1
ATOM 632 C C . ILE A 1 83 ? -18.031 -6.258 13.411 1.00 62.38 83 ILE A C 1
ATOM 634 O O . ILE A 1 83 ? -19.100 -6.618 12.931 1.00 62.38 83 ILE A O 1
ATOM 638 N N . ALA A 1 84 ? -17.708 -6.435 14.694 1.00 57.84 84 ALA A N 1
ATOM 639 C CA . ALA A 1 84 ? -18.662 -6.820 15.741 1.00 57.84 84 ALA A CA 1
ATOM 640 C C . ALA A 1 84 ? -19.297 -5.593 16.404 1.00 57.84 84 ALA A C 1
ATOM 642 O O . ALA A 1 84 ? -18.559 -4.598 16.622 1.00 57.84 84 ALA A O 1
#